Protein AF-R9JMN5-F1 (afdb_monomer_lite)

pLDDT: mean 89.35, std 10.06, range [55.47, 98.25]

Secondary structure (DSSP, 8-state):
-EEEESSTT--EEE-HHHHHHHHHH-HHHHSSSTT---EEE--HHHHHTTEEEEEETTEEEEEEEE-TT-BEEEEEE-SSSS-TT--TTHHHHGGGGTTPBPEE-

Radius of gyration: 12.96 Å; chains: 1; bounding box: 32×32×29 Å

Sequence (105 aa):
MKLEQRMSGCNEYRCDLTKELDDISGISKQHYYDMFHHYILADEWCKNQKCLAIRVPGGTVGGINFDNNSIIIKIVVDTNYVVKTYPANVNELIQKFVGEIIEWQ

Foldseek 3Di:
DEWDDPDPPALWTDDPLQVVVCVQLVQCVPDPDNQWTWTWRDDPVCVVVQKIFIDTVPDTFWIFHADPQQATAAIDGNCVPPRVRHDPCSRVVSCVSHRPHYHYD

Structure (mmCIF, N/CA/C/O backbone):
data_AF-R9JMN5-F1
#
_entry.id   AF-R9JMN5-F1
#
loop_
_atom_site.group_PDB
_atom_site.id
_atom_site.type_symbol
_atom_site.label_atom_id
_atom_site.label_alt_id
_atom_site.label_comp_id
_atom_site.label_asym_id
_atom_site.label_entity_id
_atom_site.label_seq_id
_atom_site.pdbx_PDB_ins_code
_atom_site.Cartn_x
_atom_site.Cartn_y
_atom_site.Cartn_z
_atom_site.occupancy
_atom_site.B_iso_or_equiv
_atom_site.auth_seq_id
_atom_site.auth_comp_id
_atom_site.auth_asym_id
_atom_site.auth_atom_id
_atom_site.pdbx_PDB_model_num
ATOM 1 N N . MET A 1 1 ? 1.228 -1.383 10.734 1.00 94.62 1 MET A N 1
ATOM 2 C CA . MET A 1 1 ? 1.617 -0.495 9.625 1.00 94.62 1 MET A CA 1
ATOM 3 C C . MET A 1 1 ? 1.239 0.949 9.933 1.00 94.62 1 MET A C 1
ATOM 5 O O . MET A 1 1 ? 0.060 1.292 9.908 1.00 94.62 1 MET A O 1
ATOM 9 N N . LYS A 1 2 ? 2.233 1.799 10.210 1.00 95.44 2 LYS A N 1
ATOM 10 C CA . LYS A 1 2 ? 2.033 3.241 10.428 1.00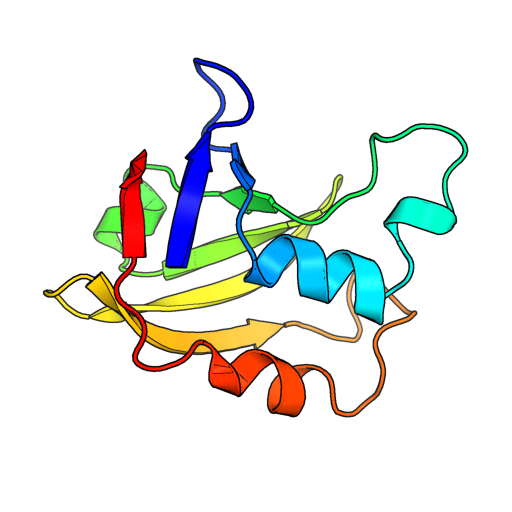 95.44 2 LYS A CA 1
ATOM 11 C C . LYS A 1 2 ? 1.909 3.970 9.098 1.00 95.44 2 LYS A C 1
ATOM 13 O O . LYS A 1 2 ? 2.787 3.824 8.253 1.00 95.44 2 LYS A O 1
ATOM 18 N N . LEU A 1 3 ? 0.817 4.701 8.908 1.00 93.50 3 LEU A N 1
ATOM 19 C CA . LEU A 1 3 ? 0.588 5.563 7.756 1.00 93.50 3 LEU A CA 1
ATOM 20 C C . LEU A 1 3 ? 0.929 6.995 8.149 1.00 93.50 3 LEU A C 1
ATOM 22 O O . LEU A 1 3 ? 0.199 7.598 8.927 1.00 93.50 3 LEU A O 1
ATOM 26 N N . GLU A 1 4 ? 2.011 7.522 7.588 1.00 92.62 4 GLU A N 1
ATOM 27 C CA . GLU A 1 4 ? 2.502 8.875 7.844 1.00 92.62 4 GLU A CA 1
ATOM 28 C C . GLU A 1 4 ? 2.084 9.803 6.701 1.00 92.62 4 GLU A C 1
ATOM 30 O O . GLU A 1 4 ? 2.446 9.576 5.539 1.00 92.62 4 GLU A O 1
ATOM 35 N N . GLN A 1 5 ? 1.306 10.842 7.010 1.00 89.50 5 GLN A N 1
ATOM 36 C CA . GLN A 1 5 ? 0.871 11.806 6.001 1.00 89.50 5 GLN A CA 1
ATOM 37 C C . GLN A 1 5 ? 2.048 12.638 5.475 1.00 89.50 5 GLN A C 1
ATOM 39 O O . GLN A 1 5 ? 2.792 13.252 6.241 1.00 89.50 5 GLN A O 1
ATOM 44 N N . ARG A 1 6 ? 2.201 12.716 4.147 1.00 80.94 6 ARG A N 1
ATOM 45 C CA . ARG A 1 6 ? 3.351 13.410 3.545 1.00 80.94 6 ARG A CA 1
ATOM 46 C C . ARG A 1 6 ? 3.195 14.935 3.502 1.00 80.94 6 ARG A C 1
ATOM 48 O O . ARG A 1 6 ? 4.166 15.663 3.691 1.00 80.94 6 ARG A O 1
ATOM 55 N N . MET A 1 7 ? 1.983 15.422 3.240 1.00 74.25 7 MET A N 1
ATOM 56 C CA . MET A 1 7 ? 1.639 16.848 3.206 1.00 74.25 7 MET A CA 1
ATOM 57 C C . MET A 1 7 ? 0.219 17.063 3.726 1.00 74.25 7 MET A C 1
ATOM 59 O O . MET A 1 7 ? -0.707 16.349 3.338 1.00 74.25 7 MET A O 1
ATOM 63 N N . SER A 1 8 ? 0.038 18.088 4.562 1.00 66.50 8 SER A N 1
ATOM 64 C CA . SER A 1 8 ? -1.283 18.477 5.063 1.00 66.50 8 SER A CA 1
ATOM 65 C C . SER A 1 8 ? -2.212 18.844 3.898 1.00 66.50 8 SER A C 1
ATOM 67 O O . SER A 1 8 ? -1.857 19.661 3.049 1.00 66.50 8 SER A O 1
ATOM 69 N N . GLY A 1 9 ? -3.386 18.209 3.841 1.00 67.31 9 GLY A N 1
ATOM 70 C CA . GLY A 1 9 ? -4.381 18.390 2.775 1.00 67.31 9 GLY A CA 1
ATOM 71 C C . GLY A 1 9 ? -4.282 17.397 1.610 1.00 67.31 9 GLY A C 1
ATOM 72 O O . GLY A 1 9 ? -5.206 17.328 0.800 1.00 67.31 9 GLY A O 1
ATOM 73 N N . CYS A 1 10 ? -3.223 16.587 1.540 1.00 72.75 10 CYS A N 1
ATOM 74 C CA . CYS A 1 10 ? -3.128 15.467 0.606 1.00 72.75 10 CYS A CA 1
ATOM 75 C C . CYS A 1 10 ? -3.448 14.166 1.350 1.00 72.75 10 CYS A C 1
ATOM 77 O O . CYS A 1 10 ? -2.820 13.865 2.361 1.00 72.75 10 CYS A O 1
ATOM 79 N N . ASN A 1 11 ? -4.380 13.353 0.845 1.00 87.50 11 ASN A N 1
ATOM 80 C CA . ASN A 1 11 ? -4.681 12.022 1.403 1.00 87.50 11 ASN A CA 1
ATOM 81 C C . ASN A 1 11 ? -3.600 10.984 1.031 1.00 87.50 11 ASN A C 1
ATOM 83 O O . ASN A 1 11 ? -3.910 9.818 0.802 1.00 87.50 11 ASN A O 1
ATOM 87 N N . GLU A 1 12 ? -2.352 11.438 0.911 1.00 91.88 12 GLU A N 1
ATOM 88 C CA . GLU A 1 12 ? -1.171 10.690 0.501 1.00 91.88 12 GLU A CA 1
ATOM 89 C C . GLU A 1 12 ? -0.348 10.314 1.733 1.00 91.88 12 GLU A C 1
ATOM 91 O O . GLU A 1 12 ? 0.137 11.184 2.465 1.00 91.88 12 GLU A O 1
ATOM 96 N N . TYR A 1 13 ? -0.168 9.010 1.926 1.00 94.12 13 TYR A N 1
ATOM 97 C CA . TYR A 1 13 ? 0.528 8.447 3.073 1.00 94.12 13 TYR A CA 1
ATOM 98 C C . TYR A 1 13 ? 1.702 7.573 2.646 1.00 94.12 13 TYR A C 1
ATOM 100 O O . TYR A 1 13 ? 1.644 6.857 1.640 1.00 94.12 13 TYR A O 1
ATOM 108 N N . ARG A 1 14 ? 2.758 7.601 3.456 1.00 94.06 14 ARG A N 1
ATOM 109 C CA . ARG A 1 14 ? 3.930 6.734 3.340 1.00 94.06 14 ARG A CA 1
ATOM 110 C C . ARG A 1 14 ? 3.979 5.773 4.521 1.00 94.06 14 ARG A C 1
ATOM 112 O O . ARG A 1 14 ? 3.497 6.074 5.608 1.00 94.06 14 ARG A O 1
ATOM 119 N N . CYS A 1 15 ? 4.529 4.595 4.274 1.00 95.31 15 CYS A N 1
ATOM 120 C CA . CYS A 1 15 ? 4.711 3.540 5.265 1.00 95.31 15 CYS A CA 1
ATOM 121 C C . CYS A 1 15 ? 5.768 2.529 4.808 1.00 95.31 15 CYS A C 1
ATOM 123 O O . CYS A 1 15 ? 6.239 2.574 3.663 1.00 95.31 15 CYS A O 1
ATOM 125 N N . ASP A 1 16 ? 6.080 1.566 5.673 1.00 96.38 16 ASP A N 1
ATOM 126 C CA . ASP A 1 16 ? 7.047 0.502 5.387 1.00 96.38 16 ASP A CA 1
ATOM 127 C C . ASP A 1 16 ? 6.695 -0.310 4.132 1.00 96.38 16 ASP A C 1
ATOM 129 O O . ASP A 1 16 ? 7.580 -0.580 3.321 1.00 96.38 16 ASP A O 1
ATOM 133 N N . LEU A 1 17 ? 5.410 -0.602 3.889 1.00 96.69 17 LEU A N 1
ATOM 134 C CA . LEU A 1 17 ? 4.965 -1.272 2.659 1.00 96.69 17 LEU A CA 1
ATOM 135 C C . LEU A 1 17 ? 5.323 -0.458 1.407 1.00 96.69 17 LEU A C 1
ATOM 137 O O . LEU A 1 17 ? 5.845 -1.006 0.441 1.00 96.69 17 LEU A O 1
ATOM 141 N N . THR A 1 18 ? 5.058 0.852 1.404 1.00 95.00 18 THR A N 1
ATOM 142 C CA . THR A 1 18 ? 5.372 1.700 0.240 1.00 95.00 18 THR A CA 1
ATOM 143 C C . THR A 1 18 ? 6.875 1.832 0.011 1.00 95.00 18 THR A C 1
ATOM 145 O O . THR A 1 18 ? 7.316 1.859 -1.136 1.00 95.00 18 THR A O 1
ATOM 148 N N . LYS A 1 19 ? 7.670 1.854 1.088 1.00 94.00 19 LYS A N 1
ATOM 149 C CA . LYS A 1 19 ? 9.132 1.861 1.011 1.00 94.00 19 LYS A CA 1
ATOM 150 C C . LYS A 1 19 ? 9.659 0.557 0.415 1.00 94.00 19 LYS A C 1
ATOM 152 O O . LYS A 1 19 ? 10.508 0.581 -0.466 1.00 94.00 19 LYS A O 1
ATOM 157 N N . GLU A 1 20 ? 9.111 -0.573 0.839 1.00 95.31 20 GLU A N 1
ATOM 158 C CA . GLU A 1 20 ? 9.497 -1.873 0.303 1.00 95.31 20 GLU A CA 1
ATOM 159 C C . GLU A 1 20 ? 9.096 -2.048 -1.163 1.00 95.31 20 GLU A C 1
ATOM 161 O O . GLU A 1 20 ? 9.885 -2.559 -1.953 1.00 95.31 20 GLU A O 1
ATOM 166 N N . LEU A 1 21 ? 7.921 -1.560 -1.567 1.00 94.38 21 LEU A N 1
ATOM 167 C CA . LEU A 1 21 ? 7.534 -1.528 -2.979 1.00 94.38 21 LEU A CA 1
ATOM 168 C C . LEU A 1 21 ? 8.482 -0.653 -3.814 1.00 94.38 21 LEU A C 1
ATOM 170 O O . LEU A 1 21 ? 8.825 -1.034 -4.936 1.00 94.38 21 LEU A O 1
ATOM 174 N N . ASP A 1 22 ? 8.949 0.481 -3.282 1.00 92.25 22 ASP A N 1
ATOM 175 C CA . ASP A 1 22 ? 9.969 1.303 -3.947 1.00 92.25 22 ASP A CA 1
ATOM 176 C C . ASP A 1 22 ? 11.292 0.554 -4.110 1.00 92.25 22 ASP A C 1
ATOM 178 O O . ASP A 1 22 ? 11.875 0.570 -5.194 1.00 92.25 22 ASP A O 1
ATOM 182 N N . ASP A 1 23 ? 11.750 -0.114 -3.052 1.00 91.62 23 ASP A N 1
ATOM 183 C CA . ASP A 1 23 ? 13.012 -0.851 -3.048 1.00 91.62 23 ASP A CA 1
ATOM 184 C C . ASP A 1 23 ? 12.971 -2.054 -4.000 1.00 91.62 23 ASP A C 1
ATOM 186 O O . ASP A 1 23 ? 13.918 -2.269 -4.760 1.00 91.62 23 ASP A O 1
ATOM 190 N N . ILE A 1 24 ? 11.861 -2.800 -4.004 1.00 92.56 24 ILE A N 1
ATOM 191 C CA . ILE A 1 24 ? 11.642 -3.966 -4.868 1.00 92.56 24 ILE A CA 1
ATOM 192 C C . ILE A 1 24 ? 11.533 -3.554 -6.340 1.00 92.56 24 ILE A C 1
ATOM 194 O O . ILE A 1 24 ? 12.129 -4.191 -7.206 1.00 92.56 24 ILE A O 1
ATOM 198 N N . SER A 1 25 ? 10.758 -2.509 -6.643 1.00 89.56 25 SER A N 1
ATOM 199 C CA . SER A 1 25 ? 10.571 -2.041 -8.024 1.00 89.56 25 SER A CA 1
ATOM 200 C C . SER A 1 25 ? 11.763 -1.240 -8.552 1.00 89.56 25 SER A C 1
ATOM 202 O O . SER A 1 25 ? 11.935 -1.103 -9.766 1.00 89.56 25 SER A O 1
ATOM 204 N N . GLY A 1 26 ? 12.560 -0.655 -7.658 1.00 88.12 26 GLY A N 1
ATOM 205 C CA . GLY A 1 26 ? 13.601 0.308 -7.994 1.00 88.12 26 GLY A CA 1
ATOM 206 C C . GLY A 1 26 ? 13.066 1.629 -8.554 1.00 88.12 26 GLY A C 1
ATOM 207 O O . GLY A 1 26 ? 13.860 2.399 -9.093 1.00 88.12 26 GLY A O 1
ATOM 208 N N . ILE A 1 27 ? 11.759 1.906 -8.457 1.00 84.38 27 ILE A N 1
ATOM 209 C CA . ILE A 1 27 ? 11.125 3.076 -9.091 1.00 84.38 27 ILE A CA 1
ATOM 210 C C . ILE A 1 27 ? 11.740 4.398 -8.611 1.00 84.38 27 ILE A C 1
ATOM 212 O O . ILE A 1 27 ? 12.008 5.290 -9.416 1.00 84.38 27 ILE A O 1
ATOM 216 N N . SER A 1 28 ? 12.074 4.479 -7.321 1.00 76.81 28 SER A N 1
ATOM 217 C CA . SER A 1 28 ? 12.690 5.653 -6.696 1.00 76.81 28 SER A CA 1
ATOM 218 C C . SER A 1 28 ? 14.102 5.936 -7.215 1.00 76.81 28 SER A C 1
ATOM 220 O O . SER A 1 28 ? 14.576 7.062 -7.127 1.00 76.81 28 SER A O 1
ATOM 222 N N . LYS A 1 29 ? 14.776 4.934 -7.796 1.00 76.38 29 LYS A N 1
ATOM 223 C CA . LYS A 1 29 ? 16.137 5.046 -8.348 1.00 76.38 29 LYS A CA 1
ATOM 224 C C . LYS A 1 29 ? 16.154 5.326 -9.852 1.00 76.38 29 LYS A C 1
ATOM 226 O O . LYS A 1 29 ? 17.210 5.632 -10.398 1.00 76.38 29 LYS A O 1
ATOM 231 N N . GLN A 1 30 ? 15.019 5.178 -10.535 1.00 66.62 30 GLN A N 1
ATOM 232 C CA . GLN A 1 30 ? 14.929 5.292 -11.995 1.00 66.62 30 GLN A CA 1
ATOM 233 C C . GLN A 1 30 ? 14.683 6.723 -12.480 1.00 66.62 30 GLN A C 1
ATOM 235 O O . GLN A 1 30 ? 14.918 7.019 -13.651 1.00 66.62 30 GLN A O 1
ATOM 240 N N . HIS A 1 31 ? 14.229 7.618 -11.603 1.00 62.38 31 HIS A N 1
ATOM 241 C CA . HIS A 1 31 ? 13.859 8.975 -11.979 1.00 62.38 31 HIS A CA 1
ATOM 242 C C . HIS A 1 31 ? 14.770 10.008 -11.321 1.00 62.38 31 HIS A C 1
ATOM 244 O O . HIS A 1 31 ? 15.037 9.961 -10.129 1.00 62.38 31 HIS A O 1
ATOM 250 N N . TYR A 1 32 ? 15.217 10.977 -12.126 1.00 55.47 32 TYR A N 1
ATOM 251 C CA . TYR A 1 32 ? 16.103 12.070 -11.703 1.00 55.47 32 TYR A CA 1
ATOM 252 C C . TYR A 1 32 ? 15.468 12.991 -10.642 1.00 55.47 32 TYR A C 1
ATOM 254 O O . TYR A 1 32 ? 16.164 13.738 -9.961 1.00 55.47 32 TYR A O 1
ATOM 262 N N . TYR A 1 33 ? 14.142 12.937 -10.510 1.00 58.00 33 TYR A N 1
ATOM 263 C CA . TYR A 1 33 ? 13.372 13.660 -9.509 1.00 58.00 33 TYR A CA 1
ATOM 264 C C . TYR A 1 33 ? 12.743 12.648 -8.543 1.00 58.00 33 TYR A C 1
ATOM 266 O O . TYR A 1 33 ? 12.091 11.710 -9.007 1.00 58.00 33 TYR A O 1
ATOM 274 N N . ASP A 1 34 ? 12.846 12.892 -7.229 1.00 63.84 34 ASP A N 1
ATOM 275 C CA . ASP A 1 34 ? 12.258 12.117 -6.104 1.00 63.84 34 ASP A CA 1
ATOM 276 C C . ASP A 1 34 ? 10.709 12.026 -6.120 1.00 63.84 34 ASP A C 1
ATOM 278 O O . ASP A 1 34 ? 10.039 11.755 -5.120 1.00 63.84 34 ASP A O 1
ATOM 282 N N . MET A 1 35 ? 10.092 12.292 -7.267 1.00 70.06 35 MET A N 1
ATOM 283 C CA . MET A 1 35 ? 8.651 12.346 -7.463 1.00 70.06 35 MET A CA 1
ATOM 284 C C . MET A 1 35 ? 8.032 10.963 -7.674 1.00 70.06 35 MET A C 1
ATOM 286 O O . MET A 1 35 ? 6.832 10.822 -7.473 1.00 70.06 35 MET A O 1
ATOM 290 N N . PHE A 1 36 ? 8.816 9.949 -8.055 1.00 82.06 36 PHE A N 1
ATOM 291 C CA . PHE A 1 36 ? 8.310 8.609 -8.357 1.00 82.06 36 PHE A CA 1
ATOM 292 C C . PHE A 1 36 ? 8.530 7.646 -7.193 1.00 82.06 36 PHE A C 1
ATOM 294 O O . PHE A 1 36 ? 9.580 7.023 -7.063 1.00 82.06 36 PHE A O 1
ATOM 301 N N . HIS A 1 37 ? 7.509 7.532 -6.354 1.00 89.69 37 HIS A N 1
ATOM 302 C CA . HIS A 1 37 ? 7.451 6.600 -5.235 1.00 89.69 37 HIS A CA 1
ATOM 303 C C . HIS A 1 37 ? 6.021 6.095 -5.049 1.00 89.69 37 HIS A C 1
ATOM 305 O O . HIS A 1 37 ? 5.050 6.722 -5.488 1.00 89.69 37 HIS A O 1
ATOM 311 N N . HIS A 1 38 ? 5.896 4.954 -4.386 1.00 93.38 38 HIS A N 1
ATOM 312 C CA . HIS A 1 38 ? 4.616 4.411 -3.974 1.00 93.38 38 HIS A CA 1
ATOM 313 C C . HIS A 1 38 ? 4.016 5.255 -2.855 1.00 93.38 38 HIS A C 1
ATOM 315 O O . HIS A 1 38 ? 4.715 5.752 -1.977 1.00 93.38 38 HIS A O 1
ATOM 321 N N . TYR A 1 39 ? 2.703 5.385 -2.832 1.00 94.19 39 TYR A N 1
ATOM 322 C CA . TYR A 1 39 ? 2.001 5.995 -1.714 1.00 94.19 39 TYR A CA 1
ATOM 323 C C . TYR A 1 39 ? 0.646 5.339 -1.514 1.00 94.19 39 TYR A C 1
ATOM 325 O O . TYR A 1 39 ? 0.107 4.694 -2.415 1.00 94.19 39 TYR A O 1
ATOM 333 N N . ILE A 1 40 ? 0.095 5.500 -0.319 1.00 95.88 40 ILE A N 1
ATOM 334 C CA . ILE A 1 40 ? -1.251 5.051 0.004 1.00 95.88 40 ILE A CA 1
ATOM 335 C C . ILE A 1 40 ? -2.196 6.240 -0.108 1.00 95.88 40 ILE A C 1
ATOM 337 O O . ILE A 1 40 ? -1.989 7.262 0.543 1.00 95.88 40 ILE A O 1
ATOM 341 N N . LEU A 1 41 ? -3.236 6.105 -0.930 1.00 94.38 41 LEU A N 1
ATOM 342 C CA . LEU A 1 41 ? -4.375 7.012 -0.910 1.00 94.38 41 LEU A CA 1
ATOM 343 C C . LEU A 1 41 ? -5.369 6.521 0.145 1.00 94.38 41 LEU A C 1
ATOM 345 O O . LEU A 1 41 ? -5.941 5.437 0.001 1.00 94.38 41 LEU A O 1
ATOM 349 N N . ALA A 1 42 ? -5.559 7.320 1.193 1.00 92.00 42 ALA A N 1
ATOM 350 C CA . ALA A 1 42 ? -6.433 6.999 2.319 1.00 92.00 42 ALA A CA 1
ATOM 351 C C . ALA A 1 42 ? -7.417 8.136 2.625 1.00 92.00 42 ALA A C 1
ATOM 353 O O . ALA A 1 42 ? -7.380 8.753 3.689 1.00 92.00 42 ALA A O 1
ATOM 354 N N . ASP A 1 43 ? -8.306 8.416 1.673 1.00 91.00 43 ASP A N 1
ATOM 355 C CA . ASP A 1 43 ? -9.430 9.323 1.894 1.00 91.00 43 ASP A CA 1
ATOM 356 C C . ASP A 1 43 ? -10.581 8.645 2.668 1.00 91.00 43 ASP A C 1
ATOM 358 O O . ASP A 1 43 ? -10.570 7.440 2.942 1.00 91.00 43 ASP A O 1
ATOM 362 N N . GLU A 1 44 ? -11.595 9.429 3.037 1.00 91.06 44 GLU A N 1
ATOM 363 C CA . GLU A 1 44 ? -12.771 8.925 3.758 1.00 91.06 44 GLU A CA 1
ATOM 364 C C . GLU A 1 44 ? -13.529 7.843 2.976 1.00 91.06 44 GLU A C 1
ATOM 366 O O . GLU A 1 44 ? -14.100 6.928 3.570 1.00 91.06 44 GLU A O 1
ATOM 371 N N . TRP A 1 45 ? -13.506 7.888 1.641 1.00 92.31 45 TRP A N 1
ATOM 372 C CA . TRP A 1 45 ? -14.130 6.856 0.820 1.00 92.31 45 TRP A CA 1
ATOM 373 C C . TRP A 1 45 ? -13.393 5.520 0.960 1.00 92.31 45 TRP A C 1
ATOM 375 O O . TRP A 1 45 ? -14.021 4.506 1.264 1.00 92.31 45 TRP A O 1
ATOM 385 N N . CYS A 1 46 ? -12.067 5.516 0.822 1.00 92.44 46 CYS A N 1
ATOM 386 C CA . CYS A 1 46 ? -11.215 4.347 1.027 1.00 92.44 46 CYS A CA 1
ATOM 387 C C . CYS A 1 46 ? -11.395 3.737 2.422 1.00 92.44 46 CYS A C 1
ATOM 389 O O . CYS A 1 46 ? -11.505 2.514 2.554 1.00 92.44 46 CYS A O 1
ATOM 391 N N . LYS A 1 47 ? -11.486 4.578 3.462 1.00 91.81 47 LYS A N 1
ATOM 392 C CA . LYS A 1 47 ? -11.740 4.120 4.835 1.00 91.81 47 LYS A CA 1
ATOM 393 C C . LYS A 1 47 ? -13.103 3.440 4.962 1.00 91.81 47 LYS A C 1
ATOM 395 O O . LYS A 1 47 ? -13.183 2.329 5.481 1.00 91.81 47 LYS A O 1
ATOM 400 N N . ASN A 1 48 ? -14.153 4.053 4.415 1.00 93.62 48 ASN A N 1
ATOM 401 C CA . ASN A 1 48 ? -15.511 3.503 4.443 1.00 93.62 48 ASN A CA 1
ATOM 402 C C . ASN A 1 48 ? -15.634 2.183 3.667 1.00 93.62 48 ASN A C 1
ATOM 404 O O . ASN A 1 48 ? -16.337 1.272 4.102 1.00 93.62 48 ASN A O 1
ATOM 408 N N . GLN A 1 49 ? -14.920 2.052 2.545 1.00 96.00 49 GLN A N 1
ATOM 409 C CA . GLN A 1 49 ? -14.859 0.815 1.758 1.00 96.00 49 GLN A CA 1
ATOM 410 C C . GLN A 1 49 ? -13.901 -0.233 2.345 1.00 96.00 49 GLN A C 1
ATOM 412 O O . GLN A 1 49 ? -13.802 -1.338 1.811 1.00 96.00 49 GLN A O 1
ATOM 417 N N . LYS A 1 50 ? -13.177 0.105 3.421 1.00 96.31 50 LYS A N 1
ATOM 418 C CA . LYS A 1 50 ? -12.113 -0.712 4.024 1.00 96.31 50 LYS A CA 1
ATOM 419 C C . LYS A 1 50 ? -11.082 -1.200 3.009 1.00 96.31 50 LYS A C 1
ATOM 421 O O . LYS A 1 50 ? -10.651 -2.357 3.015 1.00 96.31 50 LYS A O 1
ATOM 426 N N . CYS A 1 51 ? -10.740 -0.309 2.088 1.00 96.94 51 CYS A N 1
ATOM 427 C CA . CYS A 1 51 ? -9.857 -0.583 0.972 1.00 96.94 51 CYS A CA 1
ATOM 428 C C . CYS A 1 51 ? -9.041 0.671 0.660 1.00 96.94 51 CYS A C 1
ATOM 430 O O . CYS A 1 51 ? -9.561 1.640 0.103 1.00 96.94 51 CYS A O 1
ATOM 432 N N . LEU A 1 52 ? -7.764 0.655 1.034 1.00 96.69 52 LEU A N 1
ATOM 433 C CA . LEU A 1 52 ? -6.823 1.717 0.689 1.00 96.69 52 LEU A CA 1
ATOM 434 C C . LEU A 1 52 ? -6.207 1.434 -0.672 1.00 96.69 52 LEU A C 1
ATOM 436 O O . LEU A 1 52 ? -5.882 0.288 -0.976 1.00 96.69 52 LEU A O 1
ATOM 440 N N . ALA A 1 53 ? -6.010 2.472 -1.477 1.00 95.88 53 ALA A N 1
ATOM 441 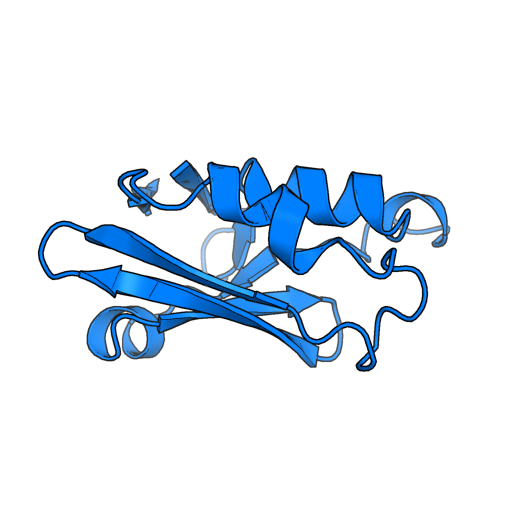C CA . ALA A 1 53 ? -5.392 2.319 -2.787 1.00 95.88 53 ALA A CA 1
ATOM 442 C C . ALA A 1 53 ? -3.875 2.518 -2.691 1.00 95.88 53 ALA A C 1
ATOM 444 O O . ALA A 1 53 ? -3.411 3.552 -2.214 1.00 95.88 53 ALA A O 1
ATOM 445 N N . ILE A 1 54 ? -3.107 1.551 -3.193 1.00 96.06 54 ILE A N 1
ATOM 446 C CA . ILE A 1 54 ? -1.665 1.693 -3.418 1.00 96.06 54 ILE A CA 1
ATOM 447 C C . ILE A 1 54 ? -1.493 2.385 -4.763 1.00 96.06 54 ILE A C 1
ATOM 449 O O . ILE A 1 54 ? -2.028 1.935 -5.780 1.00 96.06 54 ILE A O 1
ATOM 453 N N . ARG A 1 55 ? -0.762 3.491 -4.782 1.00 93.50 55 ARG A N 1
ATOM 454 C CA . ARG A 1 55 ? -0.631 4.358 -5.947 1.00 93.50 55 ARG A CA 1
ATOM 455 C C . ARG A 1 55 ? 0.822 4.680 -6.241 1.00 93.50 55 ARG A C 1
ATOM 457 O O . ARG A 1 55 ? 1.685 4.579 -5.380 1.00 93.50 55 ARG A O 1
ATOM 464 N N . VAL A 1 56 ? 1.045 5.103 -7.475 1.00 90.31 56 VAL A N 1
ATOM 465 C CA . VAL A 1 56 ? 2.239 5.802 -7.957 1.00 90.31 56 VAL A CA 1
ATOM 466 C C . VAL A 1 56 ? 1.766 7.041 -8.725 1.00 90.31 56 VAL A C 1
ATOM 468 O O . VAL A 1 56 ? 0.572 7.135 -9.055 1.00 90.31 56 VAL A O 1
ATOM 471 N N . PRO A 1 57 ? 2.636 8.016 -9.038 1.00 85.19 57 PRO A N 1
ATOM 472 C CA . PRO A 1 57 ? 2.259 9.096 -9.942 1.00 85.19 57 PRO A CA 1
ATOM 473 C C . PRO A 1 57 ? 1.653 8.541 -11.239 1.00 85.19 57 PRO A C 1
ATOM 475 O O . PRO A 1 57 ? 2.263 7.731 -11.931 1.00 85.19 57 PRO A O 1
ATOM 478 N N . GLY A 1 58 ? 0.423 8.955 -11.549 1.00 81.62 58 GLY A N 1
ATOM 479 C CA . GLY A 1 58 ? -0.288 8.537 -12.760 1.00 81.62 58 GLY A CA 1
ATOM 480 C C . GLY A 1 58 ? -1.206 7.314 -12.633 1.00 81.62 58 GLY A C 1
ATOM 481 O O . GLY A 1 58 ? -1.963 7.064 -13.567 1.00 81.62 58 GLY A O 1
ATOM 482 N N . GLY A 1 59 ? -1.235 6.578 -11.511 1.00 88.19 59 GLY A N 1
ATOM 483 C CA . GLY A 1 59 ? -2.135 5.419 -11.421 1.00 88.19 59 GLY A CA 1
ATOM 484 C C . GLY A 1 59 ? -2.243 4.718 -10.068 1.00 88.19 59 GLY A C 1
ATOM 485 O O . GLY A 1 59 ? -1.407 4.880 -9.183 1.00 88.19 59 GLY A O 1
ATOM 486 N N . THR A 1 60 ? -3.306 3.925 -9.926 1.00 92.69 60 THR A N 1
ATOM 487 C CA . THR A 1 60 ? -3.464 2.945 -8.844 1.00 92.69 60 THR A CA 1
ATOM 488 C C . THR A 1 60 ? -2.825 1.637 -9.285 1.00 92.69 60 THR A C 1
ATOM 490 O O . THR A 1 60 ? -3.139 1.145 -10.362 1.00 92.69 60 THR A O 1
ATOM 493 N N . VAL A 1 61 ? -1.940 1.090 -8.460 1.00 93.81 61 VAL A N 1
ATOM 494 C CA . VAL A 1 61 ? -1.194 -0.148 -8.735 1.00 93.81 61 VAL A CA 1
ATOM 495 C C . VAL A 1 61 ? -1.579 -1.273 -7.788 1.00 93.81 61 VAL A C 1
ATOM 497 O O . VAL A 1 61 ? -1.109 -2.386 -7.950 1.00 93.81 61 VAL A O 1
ATOM 500 N N . GLY A 1 62 ? -2.426 -1.025 -6.793 1.00 95.31 62 GLY A N 1
ATOM 501 C CA . GLY A 1 62 ? -2.819 -2.066 -5.857 1.00 95.31 62 GLY A CA 1
ATOM 502 C C . GLY A 1 62 ? -3.824 -1.607 -4.818 1.00 95.31 62 GLY A C 1
ATOM 503 O O . GLY A 1 62 ? -4.296 -0.468 -4.840 1.00 95.31 62 GLY A O 1
ATOM 504 N N . GLY A 1 63 ? -4.131 -2.506 -3.890 1.00 96.88 63 GLY A N 1
ATOM 505 C CA . GLY A 1 63 ? -5.072 -2.267 -2.808 1.00 96.88 63 GLY A CA 1
ATOM 506 C C . GLY A 1 63 ? -4.686 -2.981 -1.517 1.00 96.88 63 GLY A C 1
ATOM 507 O O . GLY A 1 63 ? -4.085 -4.057 -1.543 1.00 96.88 63 GLY A O 1
ATOM 508 N N . ILE A 1 64 ? -5.059 -2.365 -0.398 1.00 98.25 64 ILE A N 1
ATOM 509 C CA . ILE A 1 64 ? -4.924 -2.895 0.960 1.00 98.25 64 ILE A CA 1
ATOM 510 C C . ILE A 1 64 ? -6.327 -2.996 1.547 1.00 98.25 64 ILE A C 1
ATOM 512 O O . ILE A 1 64 ? -6.959 -1.979 1.837 1.00 98.25 64 ILE A O 1
ATOM 516 N N . ASN A 1 65 ? -6.814 -4.216 1.735 1.00 98.12 65 ASN A N 1
ATOM 517 C CA . ASN A 1 65 ? -8.065 -4.470 2.433 1.00 98.12 65 ASN A CA 1
ATOM 518 C C . ASN A 1 65 ? -7.797 -4.686 3.920 1.00 98.12 65 ASN A C 1
ATOM 520 O O . ASN A 1 65 ? -6.843 -5.377 4.292 1.00 98.12 65 ASN A O 1
ATOM 524 N N . PHE A 1 66 ? -8.680 -4.157 4.759 1.00 98.12 66 PHE A N 1
ATOM 525 C CA . PHE A 1 66 ? -8.602 -4.304 6.209 1.00 98.12 66 PHE A CA 1
ATOM 526 C C . PHE A 1 66 ? -9.980 -4.577 6.830 1.00 98.12 66 PHE A C 1
ATOM 528 O O . PHE A 1 66 ? -11.012 -4.433 6.173 1.00 98.12 66 PHE A O 1
ATOM 535 N N . ASP A 1 67 ? -10.011 -5.039 8.078 1.00 97.31 67 ASP A N 1
ATOM 536 C CA . ASP A 1 67 ? -11.248 -5.360 8.796 1.00 97.31 67 ASP A CA 1
ATOM 537 C C . ASP A 1 67 ? -11.773 -4.188 9.657 1.00 97.31 67 ASP A C 1
ATOM 539 O O . ASP A 1 67 ? -11.300 -3.057 9.578 1.00 97.31 67 ASP A O 1
ATOM 543 N N . ASN A 1 68 ? -12.793 -4.428 10.488 1.00 96.12 68 ASN A N 1
ATOM 544 C CA . ASN A 1 68 ? -13.333 -3.396 11.389 1.00 96.12 68 ASN A CA 1
ATOM 545 C C . ASN A 1 68 ? -12.337 -2.922 12.460 1.00 96.12 68 ASN A C 1
ATOM 547 O O . ASN A 1 68 ? -12.514 -1.838 13.009 1.00 96.12 68 ASN A O 1
ATOM 551 N N . ASN A 1 69 ? -11.314 -3.719 12.759 1.00 96.12 69 ASN A N 1
ATOM 552 C CA . ASN A 1 69 ? -10.290 -3.418 13.752 1.00 96.12 69 ASN A CA 1
ATOM 553 C C . ASN A 1 69 ? -9.050 -2.783 13.108 1.00 96.12 69 ASN A C 1
ATOM 555 O O . ASN A 1 69 ? -8.010 -2.673 13.752 1.00 96.12 69 ASN A O 1
ATOM 559 N N . SER A 1 70 ? -9.151 -2.363 11.840 1.00 95.69 70 SER A N 1
ATOM 560 C CA . SER A 1 70 ? -8.031 -1.847 11.047 1.00 95.69 70 SER A CA 1
ATOM 561 C C . SER A 1 70 ? -6.903 -2.864 10.839 1.00 95.69 70 SER A C 1
ATOM 563 O O . SER A 1 70 ? -5.783 -2.472 10.529 1.00 95.69 70 SER A O 1
ATOM 565 N N . ILE A 1 71 ? -7.181 -4.165 10.977 1.00 98.06 71 ILE A N 1
ATOM 566 C CA . ILE A 1 71 ? -6.210 -5.229 10.711 1.00 98.06 71 ILE A CA 1
ATOM 567 C C . ILE A 1 71 ? -6.193 -5.506 9.212 1.00 98.06 71 ILE A C 1
ATOM 569 O O . ILE A 1 71 ? -7.239 -5.744 8.607 1.00 98.06 71 ILE A O 1
ATOM 573 N N . ILE A 1 72 ? -5.009 -5.496 8.605 1.00 98.25 72 ILE A N 1
ATOM 574 C CA . ILE A 1 72 ? -4.828 -5.805 7.186 1.00 98.25 72 ILE A CA 1
ATOM 575 C C . ILE A 1 72 ? -5.160 -7.278 6.946 1.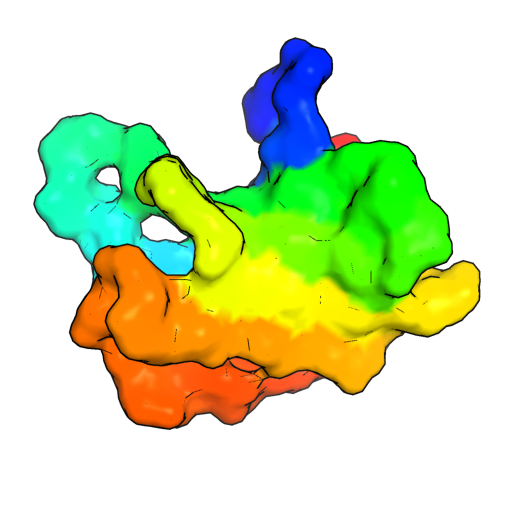00 98.25 72 ILE A C 1
ATOM 577 O O . ILE A 1 72 ? -4.555 -8.161 7.548 1.00 98.25 72 ILE A O 1
ATOM 581 N N . ILE A 1 73 ? -6.083 -7.546 6.022 1.00 98.25 73 ILE A N 1
ATOM 582 C CA . ILE A 1 73 ? -6.515 -8.909 5.673 1.00 98.25 73 ILE A CA 1
ATOM 583 C C . ILE A 1 73 ? -6.022 -9.358 4.300 1.00 98.25 73 ILE A C 1
ATOM 585 O O . ILE A 1 73 ? -5.983 -10.555 4.023 1.00 98.25 73 ILE A O 1
ATOM 589 N N . LYS A 1 74 ? -5.687 -8.414 3.413 1.00 97.62 74 LYS A N 1
ATOM 590 C CA . LYS A 1 74 ? -5.229 -8.717 2.057 1.00 97.62 74 LYS A CA 1
ATOM 591 C C . LYS A 1 74 ? -4.509 -7.525 1.450 1.00 97.62 74 LYS A C 1
ATOM 593 O O . LYS A 1 74 ? -4.977 -6.394 1.562 1.00 97.62 74 LYS A O 1
ATOM 598 N N . ILE A 1 75 ? -3.423 -7.808 0.741 1.00 97.88 75 ILE A N 1
ATOM 599 C CA . ILE A 1 75 ? -2.693 -6.830 -0.064 1.00 97.88 75 ILE A CA 1
ATOM 600 C C . ILE A 1 75 ? -2.501 -7.418 -1.454 1.00 97.88 75 ILE A C 1
ATOM 602 O O . ILE A 1 75 ? -2.124 -8.583 -1.581 1.00 97.88 75 ILE A O 1
ATOM 606 N N . VAL A 1 76 ? -2.783 -6.630 -2.488 1.00 96.19 76 VAL A N 1
ATOM 607 C CA . VAL A 1 76 ? -2.534 -7.016 -3.881 1.00 96.19 76 VAL A CA 1
ATOM 608 C C . VAL A 1 76 ? -1.933 -5.844 -4.629 1.00 96.19 76 VAL A C 1
ATOM 610 O O . VAL A 1 76 ? -2.421 -4.721 -4.514 1.00 96.19 76 VAL A O 1
ATOM 613 N N . VAL A 1 77 ? -0.918 -6.130 -5.436 1.00 93.88 77 VAL A N 1
ATOM 614 C CA . VAL A 1 77 ? -0.344 -5.213 -6.417 1.00 93.88 77 VAL A CA 1
ATOM 615 C C . VAL A 1 77 ? -0.484 -5.822 -7.812 1.00 93.88 77 VAL A C 1
ATOM 617 O O . VAL A 1 77 ? -0.215 -7.008 -8.020 1.00 93.88 77 VAL A O 1
ATOM 620 N N . ASP A 1 78 ? -0.925 -5.007 -8.763 1.00 90.38 78 ASP A N 1
ATOM 621 C CA . ASP A 1 78 ? -0.896 -5.301 -10.188 1.00 90.38 78 ASP A CA 1
ATOM 622 C C . ASP A 1 78 ? 0.534 -5.115 -10.707 1.00 90.38 78 ASP A C 1
ATOM 624 O O . ASP A 1 78 ? 1.074 -4.010 -10.750 1.00 90.38 78 ASP A O 1
ATOM 628 N N . THR A 1 79 ? 1.153 -6.225 -11.096 1.00 81.44 79 THR A N 1
ATOM 629 C CA . THR A 1 79 ? 2.538 -6.270 -11.570 1.00 81.44 79 THR A CA 1
ATOM 630 C C . THR A 1 79 ? 2.701 -5.861 -13.030 1.00 81.44 79 THR A C 1
ATOM 632 O O . THR A 1 79 ? 3.826 -5.702 -13.497 1.00 81.44 79 THR A O 1
ATOM 635 N N . ASN A 1 80 ? 1.599 -5.697 -13.766 1.00 74.75 80 ASN A N 1
ATOM 636 C CA . ASN A 1 80 ? 1.617 -5.379 -15.192 1.00 74.75 80 ASN A CA 1
ATOM 637 C C . ASN A 1 80 ? 1.327 -3.897 -15.471 1.00 74.75 80 ASN A C 1
ATOM 639 O O . ASN A 1 80 ? 1.560 -3.422 -16.588 1.00 74.75 80 ASN A O 1
ATOM 643 N N . TYR A 1 81 ? 0.823 -3.159 -14.478 1.00 69.00 81 TYR A N 1
ATOM 644 C CA . TYR A 1 81 ? 0.342 -1.792 -14.639 1.00 69.00 81 TYR A CA 1
ATOM 645 C C . TYR A 1 81 ? 1.330 -0.749 -14.096 1.00 69.00 81 TYR A C 1
ATOM 647 O O . TYR A 1 81 ? 1.672 -0.759 -12.919 1.00 69.00 81 TYR A O 1
ATOM 655 N N . VAL A 1 82 ? 1.746 0.189 -14.961 1.00 70.56 82 VAL A N 1
ATOM 656 C CA . VAL A 1 82 ? 2.653 1.341 -14.716 1.00 70.56 82 VAL A CA 1
ATOM 657 C C . VAL A 1 82 ? 4.075 0.973 -14.262 1.00 70.56 82 VAL A C 1
ATOM 659 O O . VAL A 1 82 ? 5.038 1.429 -14.876 1.00 70.56 82 VAL A O 1
ATOM 662 N N . VAL A 1 83 ? 4.228 0.118 -13.254 1.00 74.31 83 VAL A N 1
ATOM 663 C CA . VAL A 1 83 ? 5.510 -0.344 -12.716 1.00 74.31 83 VAL A CA 1
ATOM 664 C C . VAL A 1 83 ? 5.828 -1.722 -13.291 1.00 74.31 83 VAL A C 1
ATOM 666 O O . VAL A 1 83 ? 5.405 -2.750 -12.777 1.00 74.31 83 VAL A O 1
ATOM 669 N N . LYS A 1 84 ? 6.589 -1.750 -14.388 1.00 77.38 84 LYS A N 1
ATOM 670 C CA . LYS A 1 84 ? 6.943 -2.991 -15.112 1.00 77.38 84 LYS A CA 1
ATOM 671 C C . LYS A 1 84 ? 8.148 -3.737 -14.531 1.00 77.38 84 LYS A C 1
ATOM 673 O O . LYS A 1 84 ? 8.613 -4.707 -15.120 1.00 77.38 84 LYS A O 1
ATOM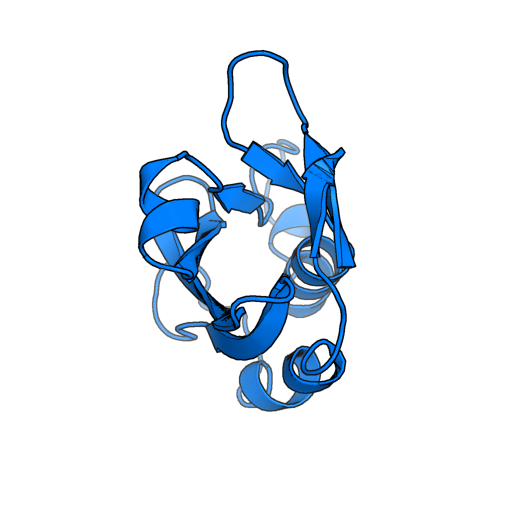 678 N N . THR A 1 85 ? 8.696 -3.248 -13.423 1.00 85.06 85 THR A N 1
ATOM 679 C CA . THR A 1 85 ? 9.947 -3.736 -12.827 1.00 85.06 85 THR A CA 1
ATOM 680 C C . THR A 1 85 ? 9.734 -4.572 -11.573 1.00 85.06 85 THR A C 1
ATOM 682 O O . THR A 1 85 ? 10.707 -4.994 -10.953 1.00 85.06 85 THR A O 1
ATOM 685 N N . TYR A 1 86 ? 8.483 -4.839 -11.195 1.00 88.69 86 TYR A N 1
ATOM 686 C CA . TYR A 1 86 ? 8.203 -5.755 -10.101 1.00 88.69 86 TYR A CA 1
ATOM 687 C C . TYR A 1 86 ? 8.684 -7.177 -10.418 1.00 88.69 86 TYR A C 1
ATOM 689 O O . TYR A 1 86 ? 8.452 -7.673 -11.524 1.00 88.69 86 TYR A O 1
ATOM 697 N N . PRO A 1 87 ? 9.300 -7.878 -9.453 1.00 90.56 87 PRO A N 1
ATOM 698 C CA . PRO A 1 87 ? 9.568 -9.296 -9.595 1.00 90.56 87 PRO A CA 1
ATOM 699 C C . PRO A 1 87 ? 8.253 -10.085 -9.550 1.00 90.56 87 PRO A C 1
ATOM 701 O O . PRO A 1 87 ? 7.273 -9.672 -8.926 1.00 90.56 87 PRO A O 1
ATOM 704 N N . ALA A 1 88 ? 8.248 -11.265 -10.173 1.00 89.94 88 ALA A N 1
ATOM 705 C CA . ALA A 1 88 ? 7.059 -12.116 -10.273 1.00 89.94 88 ALA A CA 1
ATOM 706 C C . ALA A 1 88 ? 6.457 -12.498 -8.905 1.00 89.94 88 ALA A C 1
ATOM 708 O O . ALA A 1 88 ? 5.254 -12.724 -8.804 1.00 89.94 88 ALA A O 1
ATOM 709 N N . ASN A 1 89 ? 7.276 -12.528 -7.851 1.00 92.75 89 ASN A N 1
ATOM 710 C CA . ASN A 1 89 ? 6.878 -12.886 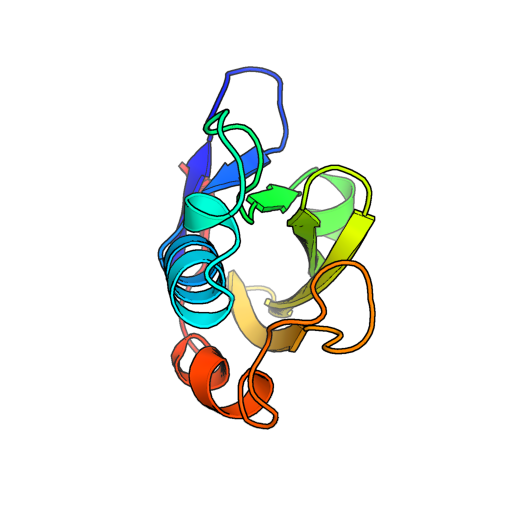-6.493 1.00 92.75 89 ASN A CA 1
ATOM 711 C C . ASN A 1 89 ? 6.547 -11.678 -5.592 1.00 92.75 89 ASN A C 1
ATOM 713 O O . ASN A 1 89 ? 6.411 -11.855 -4.384 1.00 92.75 89 ASN A O 1
ATOM 717 N N . VAL A 1 90 ? 6.404 -10.453 -6.121 1.00 94.00 90 VAL A N 1
ATOM 718 C CA . VAL A 1 90 ? 6.136 -9.265 -5.278 1.00 94.00 90 VAL A CA 1
ATOM 719 C C . VAL A 1 90 ? 4.905 -9.437 -4.387 1.00 94.00 90 VAL A C 1
ATOM 721 O O . VAL A 1 90 ? 4.947 -9.074 -3.214 1.00 94.00 90 VAL A O 1
ATOM 724 N N . ASN A 1 91 ? 3.836 -10.053 -4.905 1.00 95.62 91 ASN A N 1
ATOM 725 C CA . ASN A 1 91 ? 2.618 -10.289 -4.134 1.00 95.62 91 ASN A CA 1
ATOM 726 C C . ASN A 1 91 ? 2.846 -11.249 -2.963 1.00 95.62 91 ASN A C 1
ATOM 728 O O . ASN A 1 91 ? 2.154 -11.110 -1.965 1.00 95.62 91 ASN A O 1
ATOM 732 N N . GLU A 1 92 ? 3.811 -12.169 -3.049 1.00 95.88 92 GLU A N 1
ATOM 733 C CA . GLU A 1 92 ? 4.190 -13.058 -1.945 1.00 95.88 92 GLU A CA 1
ATOM 734 C C . GLU A 1 92 ? 4.990 -12.295 -0.882 1.00 95.88 92 GLU A C 1
ATOM 736 O O . GLU A 1 92 ? 4.690 -12.394 0.306 1.00 95.88 92 GLU A O 1
ATOM 741 N N . LEU A 1 93 ? 5.961 -11.477 -1.308 1.00 95.62 93 LEU A N 1
ATOM 742 C CA . LEU A 1 93 ? 6.837 -10.713 -0.412 1.00 95.62 93 LEU A CA 1
ATOM 743 C C . LEU A 1 93 ? 6.052 -9.741 0.477 1.00 95.62 93 LEU A C 1
ATOM 745 O O . LEU A 1 93 ? 6.288 -9.666 1.683 1.00 95.62 93 LEU A O 1
ATOM 749 N N . ILE A 1 94 ? 5.080 -9.033 -0.102 1.00 95.69 94 ILE A N 1
ATOM 750 C CA . ILE A 1 94 ? 4.283 -8.041 0.628 1.00 95.69 94 ILE A CA 1
ATOM 751 C C . ILE A 1 94 ? 3.202 -8.659 1.525 1.00 95.69 94 ILE A C 1
ATOM 753 O O . ILE A 1 94 ? 2.626 -7.941 2.341 1.00 95.69 94 ILE A O 1
ATOM 757 N N . GLN A 1 95 ? 2.925 -9.971 1.447 1.00 96.44 95 GLN A N 1
ATOM 758 C CA . GLN A 1 95 ? 1.952 -10.591 2.362 1.00 96.44 95 GLN A CA 1
ATOM 759 C C . GLN A 1 95 ? 2.411 -10.557 3.822 1.00 96.44 95 GLN A C 1
ATOM 761 O O . GLN A 1 95 ? 1.578 -10.697 4.711 1.00 96.44 95 GLN A O 1
ATOM 766 N N . LYS A 1 96 ? 3.699 -10.329 4.102 1.00 97.25 96 LYS A N 1
ATOM 767 C CA . LYS A 1 96 ? 4.205 -10.224 5.478 1.00 97.25 96 LYS A CA 1
AT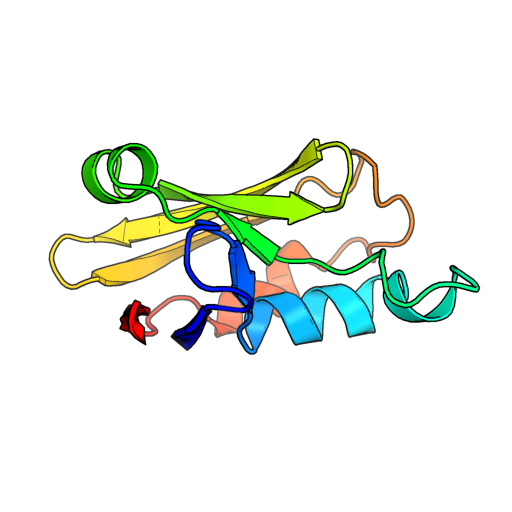OM 768 C C . LYS A 1 96 ? 3.554 -9.100 6.304 1.00 97.25 96 LYS A C 1
ATOM 770 O O . LYS A 1 96 ? 3.605 -9.162 7.524 1.00 97.25 96 LYS A O 1
ATOM 775 N N . PHE A 1 97 ? 2.949 -8.103 5.649 1.00 97.25 97 PHE A N 1
ATOM 776 C CA . PHE A 1 97 ? 2.210 -7.015 6.301 1.00 97.25 97 PHE A CA 1
ATOM 777 C C . PHE A 1 97 ? 0.754 -7.394 6.642 1.00 97.25 97 PHE A C 1
ATOM 779 O O . PHE A 1 97 ? 0.068 -6.656 7.348 1.00 97.25 97 PHE A O 1
ATOM 786 N N . VAL A 1 98 ? 0.244 -8.526 6.141 1.00 97.75 98 VAL A N 1
ATOM 787 C CA . VAL A 1 98 ? -1.085 -9.033 6.513 1.00 97.75 98 VAL A CA 1
ATOM 788 C C . VAL A 1 98 ? -1.078 -9.423 7.991 1.00 97.75 98 VAL A C 1
ATOM 790 O O . VAL A 1 98 ? -0.161 -10.084 8.469 1.00 97.75 98 VAL A O 1
ATOM 793 N N . GLY A 1 99 ? -2.114 -9.011 8.718 1.00 97.81 99 GLY A N 1
ATOM 794 C CA . GLY A 1 99 ? -2.208 -9.149 10.170 1.00 97.81 99 GLY A CA 1
ATOM 795 C C . GLY A 1 99 ? -1.706 -7.931 10.948 1.00 97.81 99 GLY A C 1
ATOM 796 O O . GLY A 1 99 ? -1.979 -7.832 12.142 1.00 97.81 99 GLY A O 1
ATOM 797 N N . GLU A 1 100 ? -1.033 -6.972 10.304 1.00 97.88 100 GLU A N 1
ATOM 798 C CA . GLU A 1 100 ? -0.694 -5.713 10.964 1.00 97.88 100 GLU A CA 1
ATOM 799 C C . GLU A 1 100 ? -1.913 -4.797 11.127 1.00 97.88 100 GLU A C 1
ATOM 801 O O . GLU A 1 100 ? -2.800 -4.750 10.274 1.00 97.88 100 GLU A O 1
ATOM 806 N N . ILE A 1 101 ? -1.920 -4.006 12.203 1.00 97.88 101 ILE A N 1
ATOM 807 C CA . ILE A 1 101 ? -2.911 -2.948 12.437 1.00 97.88 101 ILE A CA 1
ATOM 808 C C . ILE A 1 101 ? -2.479 -1.680 11.694 1.00 97.88 101 ILE A C 1
ATOM 810 O O . ILE A 1 101 ? -1.310 -1.287 11.754 1.00 97.88 101 ILE A O 1
ATOM 814 N N . ILE A 1 102 ? -3.407 -1.036 10.992 1.00 96.56 102 ILE A N 1
ATOM 815 C CA . ILE A 1 102 ? -3.198 0.275 10.378 1.00 96.56 102 ILE A CA 1
ATOM 816 C C . ILE A 1 102 ? -3.293 1.354 11.459 1.00 96.56 102 ILE A C 1
ATOM 818 O O . ILE A 1 102 ? -4.320 1.496 12.123 1.00 96.56 102 ILE A O 1
ATOM 822 N N . GLU A 1 103 ? -2.226 2.136 11.603 1.00 95.12 103 GLU A N 1
ATOM 823 C CA . GLU A 1 103 ? -2.158 3.290 12.503 1.00 95.12 103 GLU A CA 1
ATOM 824 C C . GLU A 1 103 ? -2.146 4.576 11.666 1.00 95.12 103 GLU A C 1
ATOM 826 O O . GLU A 1 103 ? -1.269 4.752 10.822 1.00 95.12 103 GLU A O 1
ATOM 831 N N . TRP A 1 104 ? -3.122 5.462 11.879 1.00 87.38 104 TRP A N 1
ATOM 832 C CA . TRP A 1 104 ? -3.287 6.711 11.123 1.00 87.38 104 TRP A CA 1
ATOM 833 C C . TRP A 1 104 ? -2.560 7.856 11.843 1.00 87.38 104 TRP A C 1
ATOM 835 O O . TRP A 1 104 ? -2.957 8.192 12.962 1.00 87.38 104 TRP A O 1
ATOM 845 N N . GLN A 1 105 ? -1.513 8.432 11.238 1.00 79.50 105 GLN A N 1
ATOM 846 C CA . GLN A 1 105 ? -0.706 9.511 11.829 1.00 79.50 105 GLN A CA 1
ATOM 847 C C . GLN A 1 105 ? -0.554 10.726 10.909 1.00 79.50 105 GLN A C 1
ATOM 849 O O . GLN A 1 105 ? -0.370 10.558 9.679 1.00 79.50 105 GLN A O 1
#